Protein AF-A0A1Y1MD78-F1 (afdb_monomer_lite)

pLDDT: mean 70.2, std 18.74, range [36.12, 96.31]

Foldseek 3Di:
DDDDPRDDDDDDDDLVQWFWKFFDADPPDRSFWIWTDGPVDIDIDGDHPCRPVVLVVSVVVSCVVPVQWDADPGTIGDDPPPDDDDDDDDDDDDDDDDDDDDDDDDDDDDDDDDDDDDDDDDDDDDDDDDDDDDDDDDDDDDD

O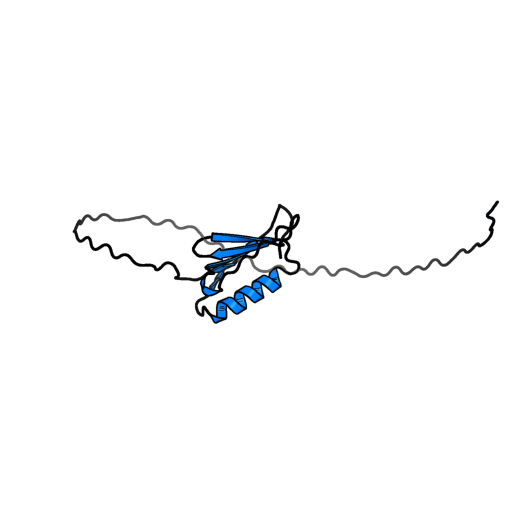rganism: Photinus pyralis (NCBI:txid7054)

Structure (mmCIF, N/CA/C/O backbone):
data_AF-A0A1Y1MD78-F1
#
_entry.id   AF-A0A1Y1MD78-F1
#
loop_
_atom_site.group_PDB
_atom_site.id
_atom_site.type_symbol
_atom_site.label_atom_id
_atom_site.label_alt_id
_atom_site.label_comp_id
_atom_site.label_asym_id
_atom_site.label_entity_id
_atom_site.label_seq_id
_atom_site.pdbx_PDB_ins_code
_atom_site.Cartn_x
_atom_site.Cartn_y
_atom_site.Cartn_z
_atom_site.occupancy
_atom_site.B_iso_or_equiv
_atom_site.auth_seq_id
_atom_site.auth_comp_id
_atom_site.auth_asym_id
_atom_site.auth_atom_id
_atom_site.pdbx_PDB_model_num
ATOM 1 N N . SER A 1 1 ? 0.289 -14.153 -4.522 1.00 54.72 1 SER A N 1
ATOM 2 C CA . SER A 1 1 ? 0.266 -15.377 -3.697 1.00 54.72 1 SER A CA 1
ATOM 3 C C . SER A 1 1 ? 1.693 -15.716 -3.314 1.00 54.72 1 SER A C 1
ATOM 5 O O . SER A 1 1 ? 2.551 -15.751 -4.187 1.00 54.72 1 SER A O 1
ATOM 7 N N . SER A 1 2 ? 1.968 -15.904 -2.023 1.00 57.19 2 SER A N 1
ATOM 8 C CA . SER A 1 2 ? 3.272 -16.405 -1.571 1.00 57.19 2 SER A CA 1
ATOM 9 C C . SER A 1 2 ? 3.219 -17.926 -1.597 1.00 57.19 2 SER A C 1
ATOM 11 O O . SER A 1 2 ? 2.372 -18.500 -0.921 1.00 57.19 2 SER A O 1
ATOM 13 N N . ASN A 1 3 ? 4.067 -18.564 -2.404 1.00 59.06 3 ASN A N 1
ATOM 14 C CA . ASN A 1 3 ? 4.190 -20.017 -2.479 1.00 59.06 3 ASN A CA 1
ATOM 15 C C . ASN A 1 3 ? 5.651 -20.382 -2.245 1.00 59.06 3 ASN A C 1
ATOM 17 O O . ASN A 1 3 ? 6.504 -20.121 -3.093 1.00 59.06 3 ASN A O 1
ATOM 21 N N . ILE A 1 4 ? 5.927 -20.976 -1.091 1.00 68.25 4 ILE A N 1
ATOM 22 C CA . ILE A 1 4 ? 7.208 -21.613 -0.826 1.00 68.25 4 ILE A CA 1
ATOM 23 C C . ILE A 1 4 ? 6.931 -23.074 -0.502 1.00 68.25 4 ILE A C 1
ATOM 25 O O . ILE A 1 4 ? 6.182 -23.385 0.419 1.00 68.25 4 ILE A O 1
ATOM 29 N N . LEU A 1 5 ? 7.488 -23.975 -1.312 1.00 73.88 5 LEU A N 1
ATOM 30 C CA . LEU A 1 5 ? 7.439 -25.422 -1.073 1.00 73.88 5 LEU A CA 1
ATOM 31 C C . LEU A 1 5 ? 6.008 -25.995 -0.915 1.00 73.88 5 LEU A C 1
ATOM 33 O O . LEU A 1 5 ? 5.813 -26.994 -0.228 1.00 73.88 5 LEU A O 1
ATOM 37 N N . GLY A 1 6 ? 5.003 -25.368 -1.542 1.00 72.00 6 GLY A N 1
ATOM 38 C CA . GLY A 1 6 ? 3.594 -25.784 -1.490 1.00 72.00 6 GLY A CA 1
ATOM 39 C C . GLY A 1 6 ? 2.758 -25.099 -0.404 1.00 72.00 6 GLY A C 1
ATOM 40 O O . GLY A 1 6 ? 1.553 -25.330 -0.323 1.00 72.00 6 GLY A O 1
ATOM 41 N N . TRP A 1 7 ? 3.362 -24.240 0.419 1.00 71.44 7 TRP A N 1
ATOM 42 C CA . TRP A 1 7 ? 2.680 -23.527 1.492 1.00 71.44 7 TRP A CA 1
ATOM 43 C C . TRP A 1 7 ? 2.181 -22.208 0.915 1.00 71.44 7 TRP A C 1
ATOM 45 O O . TRP A 1 7 ? 2.970 -21.312 0.609 1.00 71.44 7 TRP A O 1
ATOM 55 N N . THR A 1 8 ? 0.868 -22.123 0.705 1.00 78.44 8 THR A N 1
ATOM 56 C CA . THR A 1 8 ? 0.214 -20.896 0.247 1.00 78.44 8 THR A CA 1
ATOM 57 C C . THR A 1 8 ? -0.364 -20.165 1.443 1.00 78.44 8 THR A C 1
ATOM 59 O O . THR A 1 8 ? -1.255 -20.683 2.115 1.00 78.44 8 THR A O 1
ATOM 62 N N . THR A 1 9 ? 0.117 -18.949 1.681 1.00 84.75 9 THR A N 1
ATOM 63 C CA . THR A 1 9 ? -0.445 -18.066 2.707 1.00 84.75 9 THR A CA 1
ATOM 64 C C . THR A 1 9 ? -1.324 -17.012 2.050 1.00 84.75 9 THR A C 1
ATOM 66 O O . THR A 1 9 ? -0.885 -16.313 1.131 1.00 84.75 9 THR A O 1
ATOM 69 N N . THR A 1 10 ? -2.546 -16.873 2.557 1.00 87.94 10 THR A N 1
ATOM 70 C CA . THR A 1 10 ? -3.489 -15.819 2.173 1.00 87.94 10 THR A CA 1
ATOM 71 C C . THR A 1 10 ? -3.792 -14.969 3.398 1.00 87.94 10 THR A C 1
ATOM 73 O O . THR A 1 10 ? -4.187 -15.500 4.432 1.00 87.94 10 THR A O 1
ATOM 76 N N . LEU A 1 11 ? -3.612 -13.657 3.271 1.00 90.56 11 LEU A N 1
ATOM 77 C CA . LEU A 1 11 ? -4.036 -12.668 4.256 1.00 90.56 11 LEU A CA 1
ATOM 78 C C . LEU A 1 11 ? -5.202 -11.880 3.657 1.00 90.56 11 LEU A C 1
ATOM 80 O O . LEU A 1 11 ? -5.083 -11.366 2.546 1.00 90.56 11 LEU A O 1
ATOM 84 N N . VAL A 1 12 ? -6.316 -11.810 4.383 1.00 92.31 12 VAL A N 1
ATOM 85 C CA . VAL A 1 12 ? -7.489 -11.006 4.024 1.00 92.31 12 VAL A CA 1
ATOM 86 C C . VAL A 1 12 ? -7.648 -9.937 5.094 1.00 92.31 12 VAL A C 1
ATOM 88 O O . VAL A 1 12 ? -7.625 -10.260 6.277 1.00 92.31 12 VAL A O 1
ATOM 91 N N . MET A 1 13 ? -7.777 -8.685 4.668 1.00 91.12 13 MET A N 1
ATOM 92 C CA . MET A 1 13 ? -7.953 -7.525 5.540 1.00 91.12 13 MET A CA 1
ATOM 93 C C . MET A 1 13 ? -8.832 -6.488 4.838 1.00 91.12 13 MET A C 1
ATOM 95 O O . MET A 1 13 ? -8.752 -6.340 3.615 1.00 91.12 13 MET A O 1
ATOM 99 N N . SER A 1 14 ? -9.673 -5.799 5.603 1.00 92.31 14 SER A N 1
ATOM 100 C CA . SER A 1 14 ? -10.564 -4.749 5.099 1.00 92.31 14 SER A CA 1
ATOM 101 C C . SER A 1 14 ? -9.842 -3.401 5.061 1.00 92.31 14 SER A C 1
ATOM 103 O O . SER A 1 14 ? -8.958 -3.142 5.874 1.00 92.31 14 SER A O 1
ATOM 105 N N . PHE A 1 15 ? -10.234 -2.504 4.149 1.00 91.50 15 PHE A N 1
ATOM 106 C CA . PHE A 1 15 ? -9.654 -1.152 4.092 1.00 91.50 15 PHE A CA 1
ATOM 107 C C . PHE A 1 15 ? -9.945 -0.325 5.355 1.00 91.50 15 PHE A C 1
ATOM 109 O O . PHE A 1 15 ? -9.140 0.531 5.706 1.00 91.50 15 PHE A O 1
ATOM 116 N N . ASP A 1 16 ? -11.035 -0.626 6.064 1.00 90.62 16 ASP A N 1
ATOM 117 C CA . ASP A 1 16 ? -11.391 0.017 7.337 1.00 90.62 16 ASP A CA 1
ATOM 118 C C . ASP A 1 16 ? -10.462 -0.362 8.496 1.00 90.62 16 ASP A C 1
ATOM 120 O O . ASP A 1 16 ? -10.379 0.355 9.488 1.00 90.62 16 ASP A O 1
ATOM 124 N N . GLU A 1 17 ? -9.725 -1.469 8.374 1.00 92.06 17 GLU A N 1
ATOM 125 C CA . GLU A 1 17 ? -8.763 -1.908 9.391 1.00 92.06 17 GLU A CA 1
ATOM 126 C C . GLU A 1 17 ? -7.380 -1.275 9.198 1.00 92.06 17 GLU A C 1
ATOM 128 O O . GLU A 1 17 ? -6.518 -1.385 10.075 1.00 92.06 17 GLU A O 1
ATOM 133 N N . ILE A 1 18 ? -7.135 -0.653 8.042 1.00 93.62 18 ILE A N 1
ATOM 134 C CA . ILE A 1 18 ? -5.852 -0.035 7.718 1.00 93.62 18 ILE A CA 1
ATOM 135 C C . ILE A 1 18 ? -5.726 1.265 8.509 1.00 93.62 18 ILE A C 1
ATOM 137 O O . ILE A 1 18 ? -6.618 2.104 8.491 1.00 93.62 18 ILE A O 1
ATOM 141 N N . VAL A 1 19 ? -4.586 1.436 9.175 1.00 93.75 19 VAL A N 1
ATOM 142 C CA . VAL A 1 19 ? -4.223 2.647 9.927 1.00 93.75 19 VAL A CA 1
ATOM 143 C C . VAL A 1 19 ? -3.086 3.399 9.241 1.00 93.75 19 VAL A C 1
ATOM 145 O O . VAL A 1 19 ? -3.062 4.630 9.263 1.00 93.75 19 VAL A O 1
ATOM 148 N N . SER A 1 20 ? -2.152 2.678 8.608 1.00 93.88 20 SER A N 1
ATOM 149 C CA . SER A 1 20 ? -1.106 3.293 7.791 1.00 93.88 20 SER A CA 1
ATOM 150 C C . SER A 1 20 ? -0.657 2.426 6.621 1.00 93.88 20 SER A C 1
ATOM 152 O O . SER A 1 20 ? -0.674 1.193 6.686 1.00 93.88 20 SER A O 1
ATOM 154 N N . VAL A 1 21 ? -0.205 3.091 5.556 1.00 95.38 21 VAL A N 1
ATOM 155 C CA . VAL A 1 21 ? 0.475 2.461 4.418 1.00 95.38 21 VAL A CA 1
ATOM 156 C C . VAL A 1 21 ? 1.770 3.216 4.145 1.00 95.38 21 VAL A C 1
ATOM 158 O O . VAL A 1 21 ? 1.754 4.433 3.970 1.00 95.38 21 VAL A O 1
ATOM 161 N N . GLU A 1 22 ? 2.890 2.496 4.086 1.00 94.50 22 GLU A N 1
ATOM 162 C CA . GLU A 1 22 ? 4.231 3.063 3.921 1.00 94.50 22 GLU A CA 1
ATOM 163 C C . GLU A 1 22 ? 5.021 2.327 2.835 1.00 94.50 22 GLU A C 1
ATOM 165 O O . GLU A 1 22 ? 4.970 1.098 2.708 1.00 94.50 22 GLU A O 1
ATOM 170 N N . LYS A 1 23 ? 5.829 3.075 2.080 1.00 94.75 23 LYS A N 1
ATOM 171 C CA . LYS A 1 23 ? 6.782 2.501 1.124 1.00 94.75 23 LYS A CA 1
ATOM 172 C C . LYS A 1 23 ? 8.013 1.996 1.880 1.00 94.75 23 LYS A C 1
ATOM 174 O O . LYS A 1 23 ? 8.571 2.706 2.710 1.00 94.75 23 LYS A O 1
ATOM 179 N N . ARG A 1 24 ? 8.464 0.770 1.598 1.00 90.81 24 ARG A N 1
ATOM 180 C CA . ARG A 1 24 ? 9.614 0.145 2.274 1.00 90.81 24 ARG A CA 1
ATOM 181 C C . ARG A 1 24 ? 10.681 -0.336 1.291 1.00 90.81 24 ARG A C 1
ATOM 183 O O . ARG A 1 24 ? 10.395 -0.735 0.162 1.00 90.81 24 ARG A O 1
ATOM 190 N N . SER A 1 25 ? 11.927 -0.320 1.758 1.00 87.44 25 SER A N 1
ATOM 191 C CA . SER A 1 25 ? 13.034 -1.055 1.142 1.00 87.44 25 SER A CA 1
ATOM 192 C C . SER A 1 25 ? 13.188 -2.403 1.844 1.00 87.44 25 SER A C 1
ATOM 194 O O . SER A 1 25 ? 13.113 -2.466 3.070 1.00 87.44 25 SER A O 1
ATOM 196 N N . THR A 1 26 ? 13.382 -3.475 1.082 1.00 78.19 26 THR A N 1
ATOM 197 C CA . THR A 1 26 ? 13.647 -4.829 1.571 1.00 78.19 26 THR A CA 1
ATOM 198 C C . THR A 1 26 ? 15.098 -5.194 1.257 1.00 78.19 26 THR A C 1
ATOM 200 O O . THR A 1 26 ? 15.540 -5.123 0.113 1.00 78.19 26 THR A O 1
ATOM 203 N N . ALA A 1 27 ? 15.877 -5.503 2.299 1.00 68.44 27 ALA A N 1
ATOM 204 C CA . ALA A 1 27 ? 17.343 -5.561 2.249 1.00 68.44 27 ALA A CA 1
ATOM 205 C C . ALA A 1 27 ? 17.995 -4.258 1.717 1.00 68.44 27 ALA A C 1
ATOM 207 O O . ALA A 1 27 ? 17.320 -3.333 1.265 1.00 68.44 27 ALA A O 1
ATOM 208 N N . LEU A 1 28 ? 19.322 -4.153 1.819 1.00 65.62 28 LEU A N 1
ATOM 209 C CA . LEU A 1 28 ? 20.079 -2.914 1.568 1.00 65.62 28 LEU A CA 1
ATOM 210 C C . LEU A 1 28 ? 19.840 -2.261 0.187 1.00 65.62 28 LEU A C 1
ATOM 212 O O . LEU A 1 28 ? 20.213 -1.107 0.010 1.00 65.62 28 LEU A O 1
ATOM 216 N N . VAL A 1 29 ? 19.227 -2.959 -0.781 1.00 69.44 29 VAL A N 1
ATOM 217 C CA . VAL A 1 29 ? 19.166 -2.508 -2.183 1.00 69.44 29 VAL A CA 1
ATOM 218 C C . VAL A 1 29 ? 17.764 -2.567 -2.817 1.00 69.44 29 VAL A C 1
ATOM 220 O O . VAL A 1 29 ? 17.498 -1.803 -3.745 1.00 69.44 29 VAL A O 1
ATOM 223 N N . PHE A 1 30 ? 16.823 -3.401 -2.352 1.00 76.81 30 PHE A N 1
ATOM 224 C CA . PHE A 1 30 ? 15.562 -3.592 -3.086 1.00 76.81 30 PHE A CA 1
ATOM 225 C C . PHE A 1 30 ? 14.432 -2.704 -2.569 1.00 76.81 30 PHE A C 1
ATOM 227 O O . PHE A 1 30 ? 13.792 -2.979 -1.562 1.00 76.81 30 PHE A O 1
ATOM 234 N N . LYS A 1 31 ? 14.098 -1.655 -3.317 1.00 80.50 31 LYS A N 1
ATOM 235 C CA . LYS A 1 31 ? 12.996 -0.728 -3.002 1.00 80.50 31 LYS A CA 1
ATOM 236 C C . LYS A 1 31 ? 11.609 -1.269 -3.396 1.00 80.50 31 LYS A C 1
ATOM 238 O O . LYS A 1 31 ? 10.766 -0.525 -3.883 1.00 80.50 31 LYS A O 1
ATOM 243 N N . ASN A 1 32 ? 11.361 -2.558 -3.199 1.00 88.56 32 ASN A N 1
ATOM 244 C CA . ASN A 1 32 ? 10.185 -3.297 -3.678 1.00 88.56 32 ASN A CA 1
ATOM 245 C C . ASN A 1 32 ? 9.198 -3.678 -2.556 1.00 88.56 32 ASN A C 1
ATOM 247 O O . ASN A 1 32 ? 8.442 -4.636 -2.723 1.00 88.56 32 ASN A O 1
ATOM 251 N N . GLY A 1 33 ? 9.231 -2.993 -1.408 1.00 93.25 33 GLY A N 1
ATOM 252 C CA . GLY A 1 33 ? 8.400 -3.306 -0.246 1.00 93.25 33 GLY A CA 1
ATOM 253 C C . GLY A 1 33 ? 7.264 -2.314 -0.001 1.00 93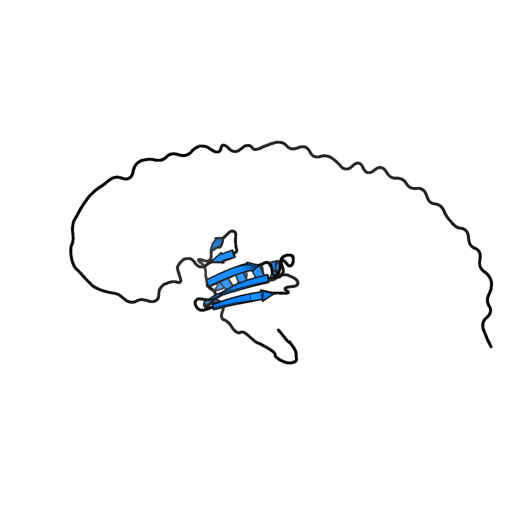.25 33 GLY A C 1
ATOM 254 O O . GLY A 1 33 ? 7.410 -1.117 -0.247 1.00 93.25 33 GLY A O 1
ATOM 255 N N . LEU A 1 34 ? 6.159 -2.803 0.555 1.00 94.81 34 LEU A N 1
ATOM 256 C CA . LEU A 1 34 ? 5.097 -2.007 1.171 1.00 94.81 34 LEU A CA 1
ATOM 257 C C . LEU A 1 34 ? 4.828 -2.536 2.577 1.00 94.81 34 LEU A C 1
ATOM 259 O O . LEU A 1 34 ? 4.757 -3.748 2.784 1.00 94.81 34 LEU A O 1
ATOM 263 N N . MET A 1 35 ? 4.668 -1.630 3.536 1.00 95.00 35 MET A N 1
ATOM 264 C CA . MET A 1 35 ? 4.183 -1.952 4.873 1.00 95.00 35 MET A CA 1
ATOM 265 C C . MET A 1 35 ? 2.755 -1.448 5.015 1.00 95.00 35 MET A C 1
ATOM 267 O O . MET A 1 35 ? 2.489 -0.276 4.765 1.00 95.00 35 MET A O 1
ATOM 271 N N . ILE A 1 36 ? 1.861 -2.336 5.434 1.00 95.50 36 ILE A N 1
ATOM 272 C CA . ILE A 1 36 ? 0.486 -2.001 5.792 1.00 95.50 36 ILE A CA 1
ATOM 273 C C . ILE A 1 36 ? 0.329 -2.292 7.281 1.00 95.50 36 ILE A C 1
ATOM 275 O O . ILE A 1 36 ? 0.580 -3.416 7.727 1.00 95.50 36 ILE A O 1
ATOM 279 N N . SER A 1 37 ? -0.054 -1.274 8.044 1.00 95.69 37 SER A N 1
ATOM 280 C CA . SER A 1 37 ? -0.319 -1.393 9.476 1.00 95.69 37 SER A CA 1
ATOM 281 C C . SER A 1 37 ? -1.818 -1.364 9.722 1.00 95.69 37 SER A C 1
ATOM 283 O O . SER A 1 37 ? -2.519 -0.492 9.210 1.00 95.69 37 SER A O 1
ATOM 285 N N . THR A 1 38 ? -2.289 -2.298 10.535 1.00 94.44 38 THR A N 1
ATOM 286 C CA . THR A 1 38 ? -3.615 -2.261 11.154 1.00 94.44 38 THR A CA 1
ATOM 287 C C . THR A 1 38 ? -3.485 -1.844 12.615 1.00 94.44 38 THR A C 1
ATOM 289 O O . THR A 1 38 ? -2.375 -1.652 13.118 1.00 94.44 38 THR A O 1
ATOM 292 N N . LEU A 1 39 ? -4.610 -1.764 13.327 1.00 92.56 39 LEU A N 1
ATOM 293 C CA . LEU A 1 39 ? -4.611 -1.553 14.777 1.00 92.56 39 LEU A CA 1
ATOM 294 C C . LEU A 1 39 ? -3.845 -2.652 15.543 1.00 92.56 39 LEU A C 1
ATOM 296 O O . LEU A 1 39 ? -3.318 -2.398 16.624 1.00 92.56 39 LEU A O 1
ATOM 300 N N . HIS A 1 40 ? -3.769 -3.870 14.997 1.00 92.56 40 HIS A N 1
ATOM 301 C CA . HIS A 1 40 ? -3.279 -5.045 15.726 1.00 92.56 40 HIS A CA 1
ATOM 302 C C . HIS A 1 40 ? -1.968 -5.625 15.187 1.00 92.56 40 HIS A C 1
ATOM 304 O O . HIS A 1 40 ? -1.302 -6.379 15.896 1.00 92.56 40 HIS A O 1
ATOM 310 N N . ALA A 1 41 ? -1.586 -5.313 13.946 1.00 94.44 41 ALA A N 1
ATOM 311 C CA . ALA A 1 41 ? -0.429 -5.929 13.306 1.00 94.44 41 ALA A CA 1
ATOM 312 C C . ALA A 1 41 ? 0.204 -5.050 12.221 1.00 94.44 41 ALA A C 1
ATOM 314 O O . ALA A 1 41 ? -0.433 -4.177 11.633 1.00 94.44 41 ALA A O 1
ATOM 315 N N . LYS A 1 42 ? 1.475 -5.336 11.919 1.00 95.25 42 LYS A N 1
ATOM 316 C CA . LYS A 1 42 ? 2.205 -4.765 10.782 1.00 95.25 42 LYS A CA 1
ATOM 317 C C . LYS A 1 42 ? 2.550 -5.867 9.793 1.00 95.25 42 LYS A C 1
ATOM 319 O O . LYS A 1 42 ? 3.170 -6.863 10.164 1.00 95.25 42 LYS A O 1
ATOM 324 N N . HIS A 1 43 ? 2.193 -5.664 8.532 1.00 94.56 43 HIS A N 1
ATOM 325 C CA . HIS A 1 43 ? 2.447 -6.610 7.453 1.00 94.56 43 HIS A CA 1
ATOM 326 C C . HIS A 1 43 ? 3.390 -5.984 6.434 1.00 94.56 43 HIS A C 1
ATOM 328 O O . HIS A 1 43 ? 3.115 -4.907 5.912 1.00 94.56 43 HIS A O 1
ATOM 334 N N . ILE A 1 44 ? 4.505 -6.659 6.151 1.00 93.06 44 ILE A N 1
ATOM 335 C CA . ILE A 1 44 ? 5.444 -6.252 5.105 1.00 93.06 44 ILE A CA 1
ATOM 336 C C . ILE A 1 44 ? 5.255 -7.182 3.915 1.00 93.06 44 ILE A C 1
ATOM 338 O O . ILE A 1 44 ? 5.470 -8.389 4.010 1.00 93.06 44 ILE A O 1
ATOM 342 N N . PHE A 1 45 ? 4.889 -6.592 2.788 1.00 92.50 45 PHE A N 1
ATOM 343 C CA . PHE A 1 45 ? 4.844 -7.248 1.495 1.00 92.50 45 PHE A CA 1
ATOM 344 C C . PHE A 1 45 ? 6.068 -6.803 0.698 1.00 92.50 45 PHE A C 1
ATOM 346 O O . PHE 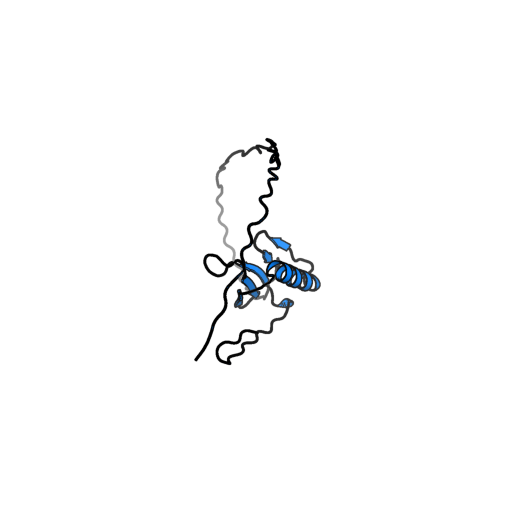A 1 45 ? 6.378 -5.616 0.651 1.00 92.50 45 PHE A O 1
ATOM 353 N N . ALA A 1 46 ? 6.782 -7.746 0.097 1.00 90.19 46 ALA A N 1
ATOM 354 C CA . ALA A 1 46 ? 7.971 -7.496 -0.714 1.00 90.19 46 ALA A CA 1
ATOM 355 C C . ALA A 1 46 ? 7.717 -7.899 -2.174 1.00 90.19 46 ALA A C 1
ATOM 357 O O . ALA A 1 46 ? 6.677 -8.473 -2.495 1.00 90.19 46 ALA A O 1
ATOM 358 N N . SER A 1 47 ? 8.695 -7.662 -3.048 1.00 89.94 47 SER A N 1
ATOM 359 C CA . SER A 1 47 ? 8.684 -8.149 -4.437 1.00 89.94 47 SER A CA 1
ATOM 360 C C . SER A 1 47 ? 7.582 -7.579 -5.322 1.00 89.94 47 SER A C 1
ATOM 362 O O . SER A 1 47 ? 7.208 -8.201 -6.314 1.00 89.94 47 SER A O 1
ATOM 364 N N . PHE A 1 48 ? 7.110 -6.365 -5.034 1.00 91.50 48 PHE A N 1
ATOM 365 C CA . PHE A 1 48 ? 6.262 -5.649 -5.983 1.00 91.50 48 PHE A CA 1
ATOM 366 C C . PHE A 1 48 ? 7.056 -5.286 -7.241 1.00 91.50 48 PHE A C 1
ATOM 368 O O . PHE A 1 48 ? 8.080 -4.609 -7.156 1.00 91.50 48 PHE A O 1
ATOM 375 N N . THR A 1 49 ? 6.546 -5.678 -8.410 1.00 91.56 49 THR A N 1
ATOM 376 C CA . THR A 1 49 ? 7.042 -5.209 -9.716 1.00 91.56 49 THR A CA 1
ATOM 377 C C . THR A 1 49 ? 6.768 -3.718 -9.913 1.00 91.56 49 THR A C 1
ATOM 379 O O . THR A 1 49 ? 7.565 -3.012 -10.520 1.00 91.56 49 THR A O 1
ATOM 382 N N . SER A 1 50 ? 5.655 -3.226 -9.362 1.00 93.25 50 SER A N 1
ATOM 383 C CA . SER A 1 50 ? 5.211 -1.834 -9.471 1.00 93.25 50 SER A CA 1
ATOM 384 C C . SER A 1 50 ? 4.739 -1.323 -8.110 1.00 93.25 50 SER A C 1
ATOM 386 O O . SER A 1 50 ? 3.544 -1.130 -7.876 1.00 93.25 50 SER A O 1
ATOM 388 N N . ARG A 1 51 ? 5.691 -1.137 -7.182 1.00 94.38 51 ARG A N 1
ATOM 389 C CA . ARG A 1 51 ? 5.420 -0.705 -5.798 1.00 94.38 51 ARG A CA 1
ATOM 390 C C . ARG A 1 51 ? 4.599 0.583 -5.751 1.00 94.38 51 ARG A C 1
ATOM 392 O O . ARG A 1 51 ? 3.610 0.639 -5.031 1.00 94.38 51 ARG A O 1
ATOM 399 N N . ASP A 1 52 ? 5.016 1.602 -6.498 1.00 94.00 52 ASP A N 1
ATOM 400 C CA . ASP A 1 52 ? 4.419 2.937 -6.404 1.00 94.00 52 ASP A CA 1
ATOM 401 C C . ASP A 1 52 ? 2.996 2.972 -6.958 1.00 94.00 52 ASP A C 1
ATOM 403 O O . ASP A 1 52 ? 2.090 3.381 -6.244 1.00 94.00 52 ASP A O 1
ATOM 407 N N . ALA A 1 53 ? 2.766 2.397 -8.140 1.00 95.88 53 ALA A N 1
ATOM 408 C CA . ALA A 1 53 ? 1.414 2.259 -8.683 1.00 95.88 53 ALA A CA 1
ATOM 409 C C . ALA A 1 53 ? 0.483 1.458 -7.749 1.00 95.88 53 ALA A C 1
ATOM 411 O O . ALA A 1 53 ? -0.692 1.789 -7.595 1.00 95.88 53 ALA A O 1
ATOM 412 N N . THR A 1 54 ? 1.007 0.418 -7.089 1.00 96.31 54 THR A N 1
ATOM 413 C CA . THR A 1 54 ? 0.238 -0.367 -6.108 1.00 96.31 54 THR A CA 1
ATOM 414 C C . THR A 1 54 ? -0.086 0.457 -4.862 1.00 96.31 54 THR A C 1
ATOM 416 O O . THR A 1 54 ? -1.214 0.414 -4.377 1.00 96.31 54 THR A O 1
ATOM 419 N N . TYR A 1 55 ? 0.883 1.221 -4.353 1.00 96.19 55 TYR A N 1
ATOM 420 C CA . TYR A 1 55 ? 0.680 2.142 -3.237 1.00 96.19 55 TYR A CA 1
ATOM 421 C C . TYR A 1 55 ? -0.422 3.156 -3.553 1.00 96.19 55 TYR A C 1
ATOM 423 O O . TYR A 1 55 ? -1.356 3.300 -2.766 1.00 96.19 55 TYR A O 1
ATOM 431 N N . ASP A 1 56 ? -0.357 3.795 -4.723 1.00 95.62 56 ASP A N 1
ATOM 432 C CA . ASP A 1 56 ? -1.340 4.793 -5.143 1.00 95.62 56 ASP A CA 1
ATOM 433 C C . ASP A 1 56 ? -2.739 4.179 -5.239 1.00 95.62 56 ASP A C 1
ATOM 435 O O . ASP A 1 56 ? -3.702 4.755 -4.737 1.00 95.62 56 ASP A O 1
ATOM 439 N N . LEU A 1 57 ? -2.859 2.975 -5.810 1.00 96.12 57 LEU A N 1
ATOM 440 C CA . LEU A 1 57 ? -4.128 2.253 -5.886 1.00 96.12 57 LEU A CA 1
ATOM 441 C C . LEU A 1 57 ? -4.714 1.964 -4.496 1.00 96.12 57 LEU A C 1
ATOM 443 O O . LEU A 1 57 ? -5.891 2.241 -4.262 1.00 96.12 57 LEU A O 1
ATOM 447 N N . ILE A 1 58 ? -3.904 1.436 -3.574 1.00 95.44 58 ILE A N 1
ATOM 448 C CA . ILE A 1 58 ? -4.333 1.136 -2.199 1.00 95.44 58 ILE A CA 1
ATOM 449 C C . ILE A 1 58 ? -4.820 2.413 -1.512 1.00 95.44 58 ILE A C 1
ATOM 451 O O . ILE A 1 58 ? -5.912 2.428 -0.946 1.00 95.44 58 ILE A O 1
ATOM 455 N N . VAL A 1 59 ? -4.043 3.495 -1.594 1.00 94.00 59 VAL A N 1
ATOM 456 C CA . VAL A 1 59 ? -4.382 4.781 -0.975 1.00 94.00 59 VAL A CA 1
ATOM 457 C C . VAL A 1 59 ? -5.649 5.374 -1.591 1.00 94.00 59 VAL A C 1
ATOM 459 O O . VAL A 1 59 ? -6.504 5.872 -0.864 1.00 94.00 59 VAL A O 1
ATOM 462 N N . ASN A 1 60 ? -5.805 5.305 -2.913 1.00 92.75 60 ASN A N 1
ATOM 463 C CA . ASN A 1 60 ? -6.980 5.831 -3.603 1.00 92.75 60 ASN A CA 1
ATOM 464 C C . ASN A 1 60 ? -8.262 5.096 -3.206 1.00 92.75 60 ASN A C 1
ATOM 466 O O . ASN A 1 60 ? -9.280 5.748 -2.999 1.00 92.75 60 ASN A O 1
ATOM 470 N N . ILE A 1 61 ? -8.214 3.770 -3.048 1.00 93.38 61 ILE A N 1
ATOM 471 C CA . ILE A 1 61 ? -9.363 2.994 -2.565 1.00 93.38 61 ILE A CA 1
ATOM 472 C C . ILE A 1 61 ? -9.632 3.303 -1.089 1.00 93.38 61 ILE A C 1
ATOM 474 O O . ILE A 1 61 ? -10.777 3.539 -0.711 1.00 93.38 61 ILE A O 1
ATOM 478 N N . TRP A 1 62 ? -8.590 3.365 -0.260 1.00 92.25 62 TRP A N 1
ATOM 479 C CA . TRP A 1 62 ? -8.728 3.634 1.172 1.00 92.25 62 TRP A CA 1
ATOM 480 C C . TRP A 1 62 ? -9.386 4.996 1.457 1.00 92.25 62 TRP A C 1
ATOM 482 O O . TRP A 1 62 ? -10.266 5.093 2.316 1.00 92.25 62 TRP A O 1
ATOM 492 N N . LYS A 1 63 ? -9.055 6.022 0.659 1.00 88.50 63 LYS A N 1
ATOM 493 C CA . LYS A 1 63 ? -9.689 7.354 0.696 1.00 88.50 63 LYS A CA 1
ATOM 494 C C . LYS A 1 63 ? -11.201 7.330 0.451 1.00 88.50 63 LYS A C 1
ATOM 496 O O . LYS A 1 63 ? -11.888 8.215 0.950 1.00 88.50 63 LYS A O 1
ATOM 501 N N . LEU A 1 64 ? -11.733 6.350 -0.285 1.00 88.56 64 LEU A N 1
ATOM 502 C CA . LEU A 1 64 ? -13.178 6.258 -0.540 1.00 88.56 64 LEU A CA 1
ATOM 503 C C . LEU A 1 64 ? -13.973 5.989 0.745 1.00 88.56 64 LEU A C 1
ATOM 505 O O . LEU A 1 64 ? -15.095 6.471 0.872 1.00 88.56 64 LEU A O 1
ATOM 509 N N . GLY A 1 65 ? -13.393 5.240 1.689 1.00 83.88 65 GLY A N 1
ATOM 510 C CA . GLY A 1 65 ? -13.996 4.966 2.999 1.00 83.88 65 GLY A CA 1
ATOM 511 C C . GLY A 1 65 ? -13.619 5.981 4.083 1.00 83.88 65 GLY A C 1
ATOM 512 O O . GLY A 1 65 ? -14.311 6.082 5.090 1.00 83.88 65 GLY A O 1
ATOM 513 N N . HIS A 1 66 ? -12.545 6.754 3.877 1.00 81.75 66 HIS A N 1
ATOM 514 C CA . HIS A 1 66 ? -11.953 7.628 4.894 1.00 81.75 66 HIS A CA 1
ATOM 515 C C . HIS A 1 66 ? -11.701 9.044 4.351 1.00 81.75 66 HIS A C 1
ATOM 517 O O . HIS A 1 66 ? -10.597 9.348 3.892 1.00 81.75 66 HIS A O 1
ATOM 523 N N . PRO A 1 67 ? -12.687 9.955 4.427 1.00 75.56 67 PRO A N 1
ATOM 524 C CA . PRO A 1 67 ? -12.564 11.303 3.866 1.00 75.56 67 PRO A CA 1
ATOM 525 C C . PRO A 1 67 ? -11.537 12.202 4.581 1.00 75.56 67 PRO A C 1
ATOM 527 O O . PRO A 1 67 ? -11.169 13.243 4.044 1.00 75.56 67 PRO A O 1
ATOM 530 N N . THR A 1 68 ? -11.052 11.824 5.771 1.00 74.12 68 THR A N 1
ATOM 531 C CA . THR A 1 68 ? -10.080 12.597 6.572 1.00 74.12 68 THR A CA 1
ATOM 532 C C . THR A 1 68 ? -8.624 12.149 6.392 1.00 74.12 68 THR A C 1
ATOM 534 O O . THR A 1 68 ? -7.743 12.596 7.125 1.00 74.12 68 THR A O 1
ATOM 537 N N . LEU A 1 69 ? -8.347 11.274 5.422 1.00 73.25 69 LEU A N 1
ATOM 538 C CA . LEU A 1 69 ? -7.014 10.725 5.177 1.00 73.25 69 LEU A CA 1
ATOM 539 C C . LEU A 1 69 ? -6.007 11.823 4.778 1.00 73.25 69 LEU A C 1
ATOM 541 O O . LEU A 1 69 ? -6.185 12.486 3.752 1.00 73.25 69 LEU A O 1
ATOM 545 N N . ARG A 1 70 ? -4.912 11.985 5.536 1.00 67.19 70 ARG A N 1
ATOM 546 C CA . ARG A 1 70 ? -3.828 12.926 5.202 1.00 67.19 70 ARG A CA 1
ATOM 547 C C . ARG A 1 70 ? -2.576 12.192 4.732 1.00 67.19 70 ARG A C 1
ATOM 549 O O . ARG A 1 70 ? -2.138 11.208 5.326 1.00 67.19 70 ARG A O 1
ATOM 556 N N . SER A 1 71 ? -1.997 12.681 3.636 1.00 69.19 71 SER A N 1
ATOM 557 C CA . SER A 1 71 ? -0.716 12.186 3.130 1.00 69.19 71 SER A CA 1
ATOM 558 C C . SER A 1 71 ? 0.421 12.808 3.937 1.00 69.19 71 SER A C 1
ATOM 560 O O . SER A 1 71 ? 0.458 14.022 4.108 1.00 69.19 71 SER A O 1
ATOM 562 N N . THR A 1 72 ? 1.356 11.988 4.405 1.00 66.94 72 THR A N 1
ATOM 563 C CA . THR A 1 72 ? 2.591 12.410 5.081 1.00 66.94 72 THR A CA 1
ATOM 564 C C . THR A 1 72 ? 3.804 12.006 4.239 1.00 66.94 72 THR A C 1
ATOM 566 O O . THR A 1 72 ? 3.690 11.170 3.341 1.00 66.94 72 THR A O 1
ATOM 569 N N . LEU A 1 73 ? 4.977 12.580 4.521 1.00 54.12 73 LEU A N 1
ATOM 570 C CA . LEU A 1 73 ? 6.207 12.368 3.739 1.00 54.12 73 LEU A CA 1
ATOM 571 C C . LEU A 1 73 ? 6.623 10.884 3.626 1.00 54.12 73 LEU A C 1
ATOM 573 O O . LEU A 1 73 ? 7.204 10.481 2.624 1.00 54.12 73 LEU A O 1
ATOM 577 N N . ASN A 1 74 ? 6.278 10.060 4.623 1.00 60.16 74 ASN A N 1
ATOM 578 C CA . ASN A 1 74 ? 6.653 8.640 4.687 1.00 60.16 74 ASN A CA 1
ATOM 579 C C . ASN A 1 74 ? 5.499 7.661 4.404 1.00 60.16 74 ASN A C 1
ATOM 581 O O . ASN A 1 74 ? 5.708 6.447 4.418 1.00 60.16 74 ASN A O 1
ATOM 585 N N . GLY A 1 75 ? 4.287 8.153 4.141 1.00 75.56 75 GLY A N 1
ATOM 586 C CA . GLY A 1 75 ? 3.111 7.301 3.984 1.00 75.56 75 GLY A CA 1
ATOM 587 C C . GLY A 1 75 ? 1.800 8.029 4.248 1.00 75.56 75 GLY A C 1
ATOM 588 O O . GLY A 1 75 ? 1.771 9.234 4.484 1.00 75.56 75 GLY A O 1
ATOM 589 N N . VAL A 1 76 ? 0.692 7.300 4.245 1.00 76.69 76 VAL A N 1
ATOM 590 C CA . VAL A 1 76 ? -0.631 7.854 4.560 1.00 76.69 76 VAL A CA 1
ATOM 591 C C . VAL A 1 76 ? -1.095 7.330 5.917 1.00 76.69 76 VAL A C 1
ATOM 593 O O . VAL A 1 76 ? -0.963 6.134 6.173 1.00 76.69 76 VAL A O 1
ATOM 596 N N . GLN A 1 77 ? -1.607 8.216 6.780 1.00 73.50 77 GLN A N 1
ATOM 597 C CA . GLN A 1 77 ? -2.109 7.883 8.120 1.00 73.50 77 GLN A CA 1
ATOM 598 C C . GLN A 1 77 ? -3.495 8.496 8.372 1.00 73.50 77 GLN A C 1
ATOM 600 O O . GLN A 1 77 ? -3.822 9.564 7.846 1.00 73.50 77 GLN A O 1
ATOM 605 N N . LEU A 1 78 ? -4.299 7.816 9.191 1.00 70.94 78 LEU A N 1
ATOM 606 C CA . LEU A 1 78 ? -5.570 8.326 9.706 1.00 70.94 78 LEU A CA 1
ATOM 607 C C . LEU A 1 78 ? -5.344 9.203 10.942 1.00 70.94 78 LEU A C 1
ATOM 609 O O . LEU A 1 78 ? -4.750 8.763 11.924 1.00 70.94 78 LEU A O 1
ATOM 613 N N . GLU A 1 79 ? -5.873 10.425 10.930 1.00 63.50 79 GLU A N 1
ATOM 614 C CA . GLU A 1 79 ? -5.927 11.279 12.118 1.00 63.50 79 GLU A CA 1
ATOM 615 C C . GLU A 1 79 ? -7.214 10.950 12.898 1.00 63.50 79 GLU A C 1
ATOM 617 O O . GLU A 1 79 ? -8.316 11.261 12.446 1.00 63.50 79 GLU A O 1
ATOM 622 N N . GLY A 1 80 ? -7.087 10.263 14.044 1.00 59.94 80 GLY A N 1
ATOM 623 C CA . GLY A 1 80 ? -8.182 10.101 15.018 1.00 59.94 80 GLY A CA 1
ATOM 624 C C . GLY A 1 80 ? -8.717 8.687 15.298 1.00 59.94 80 GLY A C 1
ATOM 625 O O . GLY A 1 80 ? -9.634 8.554 16.106 1.00 59.94 80 GLY A O 1
ATOM 626 N N . THR A 1 81 ? -8.172 7.610 14.727 1.00 59.22 81 THR A N 1
ATOM 627 C CA . THR A 1 81 ? -8.646 6.235 15.011 1.00 59.22 81 THR A CA 1
ATOM 628 C C . THR A 1 81 ? -7.909 5.587 16.185 1.00 59.22 81 THR A C 1
ATOM 630 O O . THR A 1 81 ? -7.220 4.581 16.041 1.00 59.22 81 THR A O 1
ATOM 633 N N . GLY A 1 82 ? -8.061 6.190 17.364 1.00 55.19 82 GLY A N 1
ATOM 634 C CA . GLY A 1 82 ? -7.578 5.677 18.651 1.00 55.19 82 GLY A CA 1
ATOM 635 C C . GLY A 1 82 ? -8.629 5.845 19.747 1.00 55.19 82 GLY A C 1
ATOM 636 O O . GLY A 1 82 ? -8.322 6.344 20.823 1.00 55.19 82 GLY A O 1
ATOM 637 N N . GLY A 1 83 ? -9.888 5.523 19.441 1.00 58.53 83 GLY A N 1
ATOM 638 C CA . GLY A 1 83 ? -11.026 5.793 20.316 1.00 58.53 83 GLY A CA 1
ATOM 639 C C . GLY A 1 83 ? -11.875 4.561 20.588 1.00 58.53 83 GLY A C 1
ATOM 640 O O . GLY A 1 83 ? -12.987 4.480 20.074 1.00 58.53 83 GLY A O 1
ATOM 641 N N . ASP A 1 84 ? -11.386 3.660 21.441 1.00 60.16 84 ASP A N 1
ATOM 642 C CA . ASP A 1 84 ? -12.262 2.774 22.212 1.00 60.16 84 ASP A CA 1
ATOM 643 C C . ASP A 1 84 ? -12.209 3.189 23.694 1.00 60.16 84 ASP A C 1
ATOM 645 O O . ASP A 1 84 ? -11.143 3.482 24.239 1.00 60.16 84 ASP A O 1
ATOM 649 N N . LYS A 1 85 ? -13.385 3.364 24.304 1.00 63.12 85 LYS A N 1
ATOM 650 C CA . LYS A 1 85 ? -13.606 4.150 25.533 1.00 63.12 85 LYS A CA 1
ATOM 651 C C . LYS A 1 85 ? -13.418 3.307 26.800 1.00 63.12 85 LYS A C 1
ATOM 653 O O . LYS A 1 85 ? -13.991 2.228 26.910 1.00 63.12 85 LYS A O 1
ATOM 658 N N . THR A 1 86 ? -12.809 3.864 27.848 1.00 56.00 86 THR A N 1
ATOM 659 C CA . THR A 1 86 ? -13.278 3.607 29.224 1.00 56.00 86 THR A CA 1
ATOM 660 C C . THR A 1 86 ? -13.092 4.867 30.064 1.00 56.00 86 THR A C 1
ATOM 662 O O . THR A 1 86 ? -11.977 5.299 30.337 1.00 56.00 86 THR A O 1
ATOM 665 N N . GLU A 1 87 ? -14.214 5.483 30.424 1.00 52.72 87 GLU A N 1
ATOM 666 C CA . GLU A 1 87 ? -14.317 6.580 31.382 1.00 52.72 87 GLU A CA 1
ATOM 667 C C . GLU A 1 87 ? -13.840 6.092 32.758 1.00 52.72 87 GLU A C 1
ATOM 669 O O . GLU A 1 87 ? -14.436 5.184 33.337 1.00 52.72 87 GLU A O 1
ATOM 674 N N . LYS A 1 88 ? -12.763 6.680 33.289 1.00 52.94 88 LYS A N 1
ATOM 675 C CA . LYS A 1 88 ? -12.444 6.593 34.717 1.00 52.94 88 LYS A CA 1
ATOM 676 C C . LYS A 1 88 ? -12.822 7.925 35.355 1.00 52.94 88 LYS A C 1
ATOM 678 O O . LYS A 1 88 ? -12.064 8.887 35.285 1.00 52.94 88 LYS A O 1
ATOM 683 N N . VAL A 1 89 ? -14.008 7.977 35.953 1.00 50.47 89 VAL A N 1
ATOM 684 C CA . VAL A 1 89 ? -14.366 9.015 36.925 1.00 50.47 89 VAL A CA 1
ATOM 685 C C . VAL A 1 89 ? -13.569 8.756 38.200 1.00 50.47 89 VAL A C 1
ATOM 687 O O . VAL A 1 89 ? -13.843 7.800 38.918 1.00 50.47 89 VAL A O 1
ATOM 690 N N . GLU A 1 90 ? -12.589 9.608 38.479 1.00 41.66 90 GLU A N 1
ATOM 691 C CA . GLU A 1 90 ? -12.067 9.839 39.826 1.00 41.66 90 GLU A CA 1
ATOM 692 C C . GLU A 1 90 ? -11.906 11.352 39.999 1.00 41.66 90 GLU A C 1
ATOM 694 O O . GLU A 1 90 ? -10.973 11.970 39.491 1.00 41.66 90 GLU A O 1
ATOM 699 N N . GLU A 1 91 ? -12.863 11.960 40.698 1.00 45.72 91 GLU A N 1
ATOM 700 C CA . GLU A 1 91 ? -12.678 13.270 41.310 1.00 45.72 91 GLU A CA 1
ATOM 701 C C . GLU A 1 91 ? -11.674 13.137 42.463 1.00 45.72 91 GLU A C 1
ATOM 703 O O . GLU A 1 91 ? -11.843 12.263 43.316 1.00 45.72 91 GLU A O 1
ATOM 708 N N . GLN A 1 92 ? -10.677 14.026 42.527 1.00 41.12 92 GLN A N 1
ATOM 709 C CA . GLN A 1 92 ? -10.341 14.792 43.737 1.00 41.12 92 GLN A CA 1
ATOM 710 C C . GLN A 1 92 ? -9.242 15.835 43.481 1.00 41.12 92 GLN A C 1
ATOM 712 O O . GLN A 1 92 ? -8.268 15.611 42.770 1.00 41.12 92 GLN A O 1
ATOM 717 N N . GLN A 1 93 ? -9.470 16.995 44.097 1.00 46.84 93 GLN A N 1
ATOM 718 C CA . GLN A 1 93 ? -8.693 18.232 44.090 1.00 46.84 93 GLN A CA 1
ATOM 719 C C . GLN A 1 93 ? -7.250 18.083 44.590 1.00 46.84 93 GLN A C 1
ATOM 721 O O . GLN A 1 93 ? -6.983 17.367 45.551 1.00 46.84 93 GLN A O 1
ATOM 726 N N . GLY A 1 94 ? -6.360 18.906 44.030 1.00 36.12 94 GLY A N 1
ATOM 727 C CA . GLY A 1 94 ? -5.049 19.214 44.596 1.00 36.12 94 GLY A CA 1
ATOM 728 C C . GLY A 1 94 ? -4.408 20.398 43.876 1.00 36.12 94 GLY A C 1
ATOM 729 O O . GLY A 1 94 ? -3.797 20.228 42.830 1.00 36.12 94 GLY A O 1
ATOM 730 N N . VAL A 1 95 ? -4.592 21.599 44.427 1.00 44.06 95 VAL A N 1
ATOM 731 C CA . VAL A 1 95 ? -3.899 22.838 44.037 1.00 44.06 95 VAL A CA 1
ATOM 732 C C . VAL A 1 95 ? -2.423 22.738 44.428 1.00 44.06 95 VAL A C 1
ATOM 734 O O . VAL A 1 95 ? -2.143 22.376 45.568 1.00 44.06 95 VAL A O 1
ATOM 737 N N . MET A 1 96 ? -1.508 23.117 43.532 1.00 41.69 96 MET A N 1
ATOM 738 C CA . MET A 1 96 ? -0.304 23.899 43.855 1.00 41.69 96 MET A CA 1
ATOM 739 C C . MET A 1 96 ? 0.341 24.426 42.565 1.00 41.69 96 MET A C 1
ATOM 741 O O . MET A 1 96 ? 0.571 23.680 41.617 1.00 41.69 96 MET A O 1
ATOM 745 N N . GLU A 1 97 ? 0.545 25.738 42.561 1.00 45.97 97 GLU A N 1
ATOM 746 C CA . GLU A 1 97 ? 1.222 26.567 41.561 1.00 45.97 97 GLU A CA 1
ATOM 747 C C . GLU A 1 97 ? 2.736 26.276 41.549 1.00 45.97 97 GLU A C 1
ATOM 749 O O . GLU A 1 97 ? 3.243 25.793 42.556 1.00 45.97 97 GLU A O 1
ATOM 754 N N . GLU A 1 98 ? 3.435 26.538 40.433 1.00 40.59 98 GLU A N 1
ATOM 755 C CA . GLU A 1 98 ? 4.580 27.476 40.301 1.00 40.59 98 GLU A CA 1
ATOM 756 C C . GLU A 1 98 ? 5.060 27.521 38.820 1.00 40.59 98 GLU A C 1
ATOM 758 O O . GLU A 1 98 ? 5.304 26.494 38.187 1.00 40.59 98 GLU A O 1
ATOM 763 N N . GLU A 1 99 ? 5.142 28.739 38.270 1.00 46.62 99 GLU A N 1
ATOM 764 C CA . GLU A 1 99 ? 5.731 29.163 36.975 1.00 46.62 99 GLU A CA 1
ATOM 765 C C . GLU A 1 99 ? 7.286 29.206 37.054 1.00 46.62 99 GLU A C 1
ATOM 767 O O . GLU A 1 99 ? 7.822 28.937 38.129 1.00 46.62 99 GLU A O 1
ATOM 772 N N . PRO A 1 100 ? 8.068 29.697 36.060 1.00 47.00 100 PRO A N 1
ATOM 773 C CA . PRO A 1 100 ? 7.917 29.791 34.598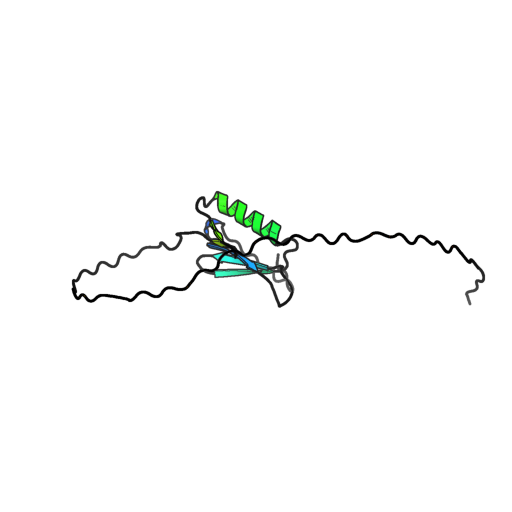 1.00 47.00 100 PRO A CA 1
ATOM 774 C C . PRO A 1 100 ? 9.091 29.089 33.864 1.00 47.00 100 PRO A C 1
ATOM 776 O O . PRO A 1 100 ? 10.172 28.900 34.420 1.00 47.00 100 PRO A O 1
ATOM 779 N N . GLN A 1 101 ? 8.929 28.732 32.585 1.00 44.09 101 GLN A N 1
ATOM 780 C CA . GLN A 1 101 ? 10.037 28.201 31.773 1.00 44.09 101 GLN A CA 1
ATOM 781 C C . GLN A 1 101 ? 10.499 29.230 30.741 1.00 44.09 101 GLN A C 1
ATOM 783 O O . GLN A 1 101 ? 9.749 29.650 29.864 1.00 44.09 101 GLN A O 1
ATOM 788 N N . GLU A 1 102 ? 11.749 29.630 30.942 1.00 45.66 102 GLU A N 1
ATOM 789 C CA . GLU A 1 102 ? 12.557 30.611 30.230 1.00 45.66 102 GLU A CA 1
ATOM 790 C C . GLU A 1 102 ? 12.576 30.457 28.704 1.00 45.66 102 GLU A C 1
ATOM 792 O O . GLU A 1 102 ? 12.516 29.364 28.140 1.00 45.66 102 GLU A O 1
ATOM 797 N N . ALA A 1 103 ? 12.736 31.610 28.059 1.00 51.25 103 ALA A N 1
ATOM 798 C CA . ALA A 1 103 ? 12.956 31.773 26.636 1.00 51.25 103 ALA A CA 1
ATOM 799 C C . ALA A 1 103 ? 14.242 31.072 26.168 1.00 51.25 103 ALA A C 1
ATOM 801 O O . ALA A 1 103 ? 15.305 31.217 26.770 1.00 51.25 103 ALA A O 1
ATOM 802 N N . SER A 1 104 ? 14.173 30.393 25.024 1.00 56.41 104 SER A N 1
ATOM 803 C CA . SER A 1 104 ? 15.361 30.024 24.258 1.00 56.41 104 SER A CA 1
ATOM 804 C C . SER A 1 104 ? 15.058 30.205 22.777 1.00 56.41 104 SER A C 1
ATOM 806 O O . SER A 1 104 ? 14.227 29.502 22.205 1.00 56.41 104 SER A O 1
ATOM 808 N N . GLY A 1 105 ? 15.666 31.244 22.206 1.00 52.09 105 GLY A N 1
ATOM 809 C CA . GLY A 1 105 ? 15.681 31.503 20.776 1.00 52.09 105 GLY A CA 1
ATOM 810 C C . GLY A 1 105 ? 16.797 30.719 20.090 1.00 52.09 105 GLY A C 1
ATOM 811 O O . GLY A 1 105 ? 17.868 30.546 20.662 1.00 52.09 105 GLY A O 1
ATOM 812 N N . SER A 1 106 ? 16.515 30.297 18.864 1.00 56.59 106 SER A N 1
ATOM 813 C CA . SER A 1 106 ? 17.464 29.888 17.822 1.00 56.59 106 SER A CA 1
ATOM 814 C C . SER A 1 106 ? 16.691 30.113 16.523 1.00 56.59 106 SER A C 1
ATOM 816 O O . SER A 1 106 ? 15.620 29.537 16.350 1.00 56.59 106 SER A O 1
ATOM 818 N N . GLU A 1 107 ? 16.924 31.227 15.843 1.00 57.34 107 GLU A N 1
ATOM 819 C CA . GLU A 1 107 ? 18.003 31.509 14.885 1.00 57.34 107 GLU A CA 1
ATOM 820 C C . GLU A 1 107 ? 17.548 31.194 13.457 1.00 57.34 107 GLU A C 1
ATOM 822 O O . GLU A 1 107 ? 16.781 30.272 13.199 1.00 57.34 107 GLU A O 1
ATOM 827 N N .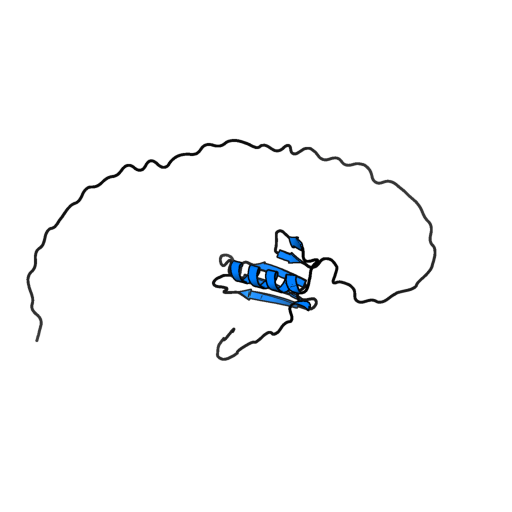 GLU A 1 108 ? 17.884 32.138 12.595 1.00 50.53 108 GLU A N 1
ATOM 828 C CA . GLU A 1 108 ? 17.304 32.423 11.296 1.00 50.53 108 GLU A CA 1
ATOM 829 C C . GLU A 1 108 ? 18.073 31.627 10.242 1.00 50.53 108 GLU A C 1
ATOM 831 O O . GLU A 1 108 ? 19.260 31.871 10.059 1.00 50.53 108 GLU A O 1
ATOM 836 N N . ASP A 1 109 ? 17.407 30.721 9.529 1.00 54.50 109 ASP A N 1
ATOM 837 C CA . ASP A 1 109 ? 17.940 30.163 8.285 1.00 54.50 109 ASP A CA 1
ATOM 838 C C . ASP A 1 109 ? 17.161 30.798 7.131 1.00 54.50 109 ASP A C 1
ATOM 840 O O . ASP A 1 109 ? 16.063 30.374 6.771 1.00 54.50 109 ASP A O 1
ATOM 844 N N . THR A 1 110 ? 17.700 31.905 6.624 1.00 60.38 110 THR A N 1
ATOM 845 C CA . THR A 1 110 ? 17.282 32.531 5.367 1.00 60.38 110 THR A CA 1
ATOM 846 C C . THR A 1 110 ? 17.598 31.618 4.189 1.00 60.38 110 THR A C 1
ATOM 848 O O . THR A 1 110 ? 18.720 31.131 4.062 1.00 60.38 110 THR A O 1
ATOM 851 N N . ASP A 1 111 ? 16.594 31.442 3.335 1.00 55.28 111 ASP A N 1
ATOM 852 C CA . ASP A 1 111 ? 16.650 30.767 2.044 1.00 55.28 111 ASP A CA 1
ATOM 853 C C . ASP A 1 111 ? 17.750 31.362 1.142 1.00 55.28 111 ASP A C 1
ATOM 855 O O . ASP A 1 111 ? 17.692 32.542 0.791 1.00 55.28 111 ASP A O 1
ATOM 859 N N . ASP A 1 112 ? 18.727 30.542 0.747 1.00 60.78 112 ASP A N 1
ATOM 860 C CA . ASP A 1 112 ? 19.587 30.805 -0.412 1.00 60.78 112 ASP A CA 1
ATOM 861 C C . ASP A 1 112 ? 18.975 30.066 -1.611 1.00 60.78 112 ASP A C 1
ATOM 863 O O . ASP A 1 112 ? 19.105 28.847 -1.755 1.00 60.78 112 ASP A O 1
ATOM 867 N N . ASP A 1 113 ? 18.254 30.827 -2.430 1.00 61.62 113 ASP A N 1
ATOM 868 C CA . ASP A 1 113 ? 17.783 30.440 -3.756 1.00 61.62 113 ASP A CA 1
ATOM 869 C C . ASP A 1 113 ? 18.621 31.153 -4.829 1.00 61.62 113 ASP A C 1
ATOM 871 O O . ASP A 1 113 ? 19.058 32.291 -4.653 1.00 61.62 113 ASP A O 1
ATOM 875 N N . GLU A 1 114 ? 18.736 30.462 -5.960 1.00 57.44 114 GLU A N 1
ATOM 876 C CA . GLU A 1 114 ? 19.212 30.898 -7.277 1.00 57.44 114 GLU A CA 1
ATOM 877 C C . GLU A 1 114 ? 20.704 30.746 -7.635 1.00 57.44 114 GLU A C 1
ATOM 879 O O . GLU A 1 114 ? 21.611 31.411 -7.133 1.00 57.44 114 GLU A O 1
ATOM 884 N N . GLY A 1 115 ? 20.919 29.898 -8.646 1.00 53.22 115 GLY A N 1
ATOM 885 C CA . GLY A 1 115 ? 22.172 29.719 -9.369 1.00 53.22 115 GLY A CA 1
ATOM 886 C C . GLY A 1 115 ? 22.045 28.658 -10.461 1.00 53.22 115 GLY A C 1
ATOM 887 O O . GLY A 1 115 ? 22.629 27.590 -10.346 1.00 53.22 115 GLY A O 1
ATOM 888 N N . ASP A 1 116 ? 21.213 28.952 -11.458 1.00 57.78 116 ASP A N 1
ATOM 889 C CA . ASP A 1 116 ? 21.065 28.274 -12.751 1.00 57.78 116 ASP A CA 1
ATOM 890 C C . ASP A 1 116 ? 22.365 28.340 -13.580 1.00 57.78 116 ASP A C 1
ATOM 892 O O . ASP A 1 116 ? 22.818 29.438 -13.909 1.00 57.78 116 ASP A O 1
ATOM 896 N N . ASP A 1 117 ? 22.946 27.192 -13.945 1.00 59.78 117 ASP A N 1
ATOM 897 C CA . ASP A 1 117 ? 23.790 27.054 -15.137 1.00 59.78 117 ASP A CA 1
ATOM 898 C C . ASP A 1 117 ? 23.693 25.654 -15.782 1.00 59.78 117 ASP A C 1
ATOM 900 O O . ASP A 1 117 ? 24.368 24.681 -15.451 1.00 59.78 117 ASP A O 1
ATOM 904 N N . GLU A 1 118 ? 22.799 25.592 -16.765 1.00 59.22 118 GLU A N 1
ATOM 905 C CA . GLU A 1 118 ? 22.716 24.614 -17.849 1.00 59.22 118 GLU A CA 1
ATOM 906 C C . GLU A 1 118 ? 24.065 24.436 -18.586 1.00 59.22 118 GLU A C 1
ATOM 908 O O . GLU A 1 118 ? 24.453 25.285 -19.394 1.00 59.22 118 GLU A O 1
ATOM 913 N N . GLU A 1 119 ? 24.747 23.298 -18.409 1.00 61.09 119 GLU A N 1
ATOM 914 C CA . GLU A 1 119 ? 25.799 22.862 -19.341 1.00 61.09 119 GLU A CA 1
ATOM 915 C C . GLU A 1 119 ? 25.256 21.821 -20.333 1.00 61.09 119 GLU A C 1
ATOM 917 O O . GLU A 1 119 ? 25.149 20.619 -20.079 1.00 61.09 119 GLU A O 1
ATOM 922 N N . PHE A 1 120 ? 24.890 22.370 -21.489 1.00 62.09 120 PHE A N 1
ATOM 923 C CA . PHE A 1 120 ? 24.582 21.735 -22.764 1.00 62.09 120 PHE A CA 1
ATOM 924 C C . PHE A 1 120 ? 25.643 20.689 -23.157 1.00 62.09 120 PHE A C 1
ATOM 926 O O . PHE A 1 120 ? 26.810 21.020 -23.364 1.00 62.09 120 PHE A O 1
ATOM 933 N N . TYR A 1 121 ? 25.232 19.424 -23.293 1.00 62.84 121 TYR A N 1
ATOM 934 C CA . TYR A 1 121 ? 26.066 18.382 -23.894 1.00 62.84 121 TYR A CA 1
ATOM 935 C C . TYR A 1 121 ? 26.144 18.612 -25.405 1.00 62.84 121 TYR A C 1
ATOM 937 O O . TYR A 1 121 ? 25.148 18.460 -26.109 1.00 62.84 121 TYR A O 1
ATOM 945 N N . ASP A 1 122 ? 27.333 18.978 -25.874 1.00 59.75 122 ASP A N 1
ATOM 946 C CA . ASP A 1 122 ? 27.659 19.147 -27.286 1.00 59.75 122 ASP A CA 1
ATOM 947 C C . ASP A 1 122 ? 27.681 17.778 -27.996 1.00 59.75 122 ASP A C 1
ATOM 949 O O . ASP A 1 122 ? 28.484 16.897 -27.669 1.00 59.75 122 ASP A O 1
ATOM 953 N N . GLU A 1 123 ? 26.746 17.580 -28.928 1.00 58.34 123 GLU A N 1
ATOM 954 C CA . GLU A 1 123 ? 26.769 16.499 -29.915 1.00 58.34 123 GLU A CA 1
ATOM 955 C C . GLU A 1 123 ? 27.743 16.883 -31.036 1.00 58.34 123 GLU A C 1
ATOM 957 O O . GLU A 1 123 ? 27.397 17.674 -31.905 1.00 58.34 123 GLU A O 1
ATOM 962 N N . GLU A 1 124 ? 28.919 16.259 -31.082 1.00 56.03 124 GLU A N 1
ATOM 963 C CA . GLU A 1 124 ? 29.749 16.236 -32.293 1.00 56.03 124 GLU A CA 1
ATOM 964 C C . GLU A 1 124 ? 29.998 14.773 -32.702 1.00 56.03 124 GLU A C 1
ATOM 966 O O . GLU A 1 124 ? 30.845 14.045 -32.178 1.00 56.03 124 GLU A O 1
ATOM 971 N N . GLU A 1 125 ? 29.111 14.351 -33.600 1.00 53.09 125 GLU A N 1
ATOM 972 C CA . GLU A 1 125 ? 29.269 13.428 -34.721 1.00 53.09 125 GLU A CA 1
ATOM 973 C C . GLU A 1 125 ? 30.712 12.969 -35.028 1.00 53.09 125 GLU A C 1
ATOM 975 O O . GLU A 1 125 ? 31.584 13.748 -35.405 1.00 53.09 125 GLU A O 1
ATOM 980 N N . HIS A 1 126 ? 30.940 11.654 -34.986 1.00 51.62 126 HIS A N 1
ATOM 981 C CA . HIS A 1 126 ? 31.960 11.033 -35.829 1.00 51.62 126 HIS A CA 1
ATOM 982 C C . HIS A 1 126 ? 31.382 9.777 -36.479 1.00 51.62 126 HIS A C 1
ATOM 984 O O . HIS A 1 126 ? 31.559 8.648 -36.012 1.00 51.62 126 HIS A O 1
ATOM 990 N N . ASP A 1 127 ? 30.668 10.014 -37.577 1.00 49.22 127 ASP A N 1
ATOM 991 C CA . ASP A 1 127 ? 30.617 9.089 -38.701 1.00 49.22 127 ASP A CA 1
ATOM 992 C C . ASP A 1 127 ? 32.054 8.736 -39.106 1.00 49.22 127 ASP A C 1
ATOM 994 O O . ASP A 1 127 ? 32.792 9.618 -39.516 1.00 49.22 127 ASP A O 1
ATOM 998 N N . GLU A 1 128 ? 32.446 7.461 -39.045 1.00 51.72 128 GLU A N 1
ATOM 999 C CA . GLU A 1 128 ? 33.201 6.846 -40.143 1.00 51.72 128 GLU A CA 1
ATOM 1000 C C . GLU A 1 128 ? 32.974 5.327 -40.171 1.00 51.72 128 GLU A C 1
ATOM 1002 O O . GLU A 1 128 ? 33.352 4.552 -39.291 1.00 51.72 128 GLU A O 1
ATOM 1007 N N . VAL A 1 129 ? 32.329 4.934 -41.262 1.00 53.19 129 VAL A N 1
ATOM 1008 C CA . VAL A 1 129 ? 32.198 3.598 -41.824 1.00 53.19 129 VAL A CA 1
ATOM 1009 C C . VAL A 1 129 ? 33.564 2.969 -42.118 1.00 53.19 129 VAL A C 1
ATOM 1011 O O . VAL A 1 129 ? 34.376 3.559 -42.822 1.00 53.19 129 VAL A O 1
ATOM 1014 N N . LEU A 1 130 ? 33.787 1.716 -41.710 1.00 49.09 130 LEU A N 1
ATOM 1015 C CA . LEU A 1 130 ? 34.699 0.829 -42.441 1.00 49.09 130 LEU A CA 1
ATOM 1016 C C . LEU A 1 130 ? 34.036 -0.520 -42.710 1.00 49.09 130 LEU A C 1
ATOM 1018 O O . LEU A 1 130 ? 33.825 -1.366 -41.843 1.00 49.09 130 LEU A O 1
ATOM 1022 N N . GLU A 1 131 ? 33.697 -0.646 -43.984 1.00 44.00 131 GLU A N 1
ATOM 1023 C CA . GLU A 1 131 ? 33.075 -1.750 -44.679 1.00 44.00 131 GLU A CA 1
ATOM 1024 C C . GLU A 1 131 ? 34.109 -2.850 -45.002 1.00 44.00 131 GLU A C 1
ATOM 1026 O O . GLU A 1 131 ? 35.177 -2.586 -45.544 1.00 44.00 131 GLU A O 1
ATOM 1031 N N . THR A 1 132 ? 33.730 -4.100 -44.719 1.00 46.62 132 THR A N 1
ATOM 1032 C CA . THR A 1 132 ? 34.115 -5.363 -45.388 1.00 46.62 132 THR A CA 1
ATOM 1033 C C . THR A 1 132 ? 35.589 -5.781 -45.528 1.00 46.62 132 THR A C 1
ATOM 1035 O O . THR A 1 132 ? 36.374 -5.182 -46.253 1.00 46.62 132 THR A O 1
ATOM 1038 N N . GLN A 1 133 ? 35.876 -7.008 -45.074 1.00 47.66 133 GLN A N 1
ATOM 1039 C CA . GLN A 1 133 ? 36.495 -8.012 -45.947 1.00 47.66 133 GLN A CA 1
ATOM 1040 C C . GLN A 1 133 ? 35.883 -9.397 -45.694 1.00 47.66 133 GLN A C 1
ATOM 1042 O O . GLN A 1 133 ? 36.032 -9.989 -44.628 1.00 47.66 133 GLN A O 1
ATOM 1047 N N . SER A 1 134 ? 35.188 -9.897 -46.716 1.00 51.75 134 SER A N 1
ATOM 1048 C CA . SER A 1 134 ? 34.884 -11.311 -46.926 1.00 51.75 134 SER A CA 1
ATOM 1049 C C . SER A 1 134 ? 36.169 -12.134 -47.020 1.00 51.75 134 SER A C 1
ATOM 1051 O O . SER A 1 134 ? 37.122 -11.697 -47.656 1.00 51.75 134 SER A O 1
ATOM 1053 N N . THR A 1 135 ? 36.154 -13.373 -46.533 1.00 50.94 135 THR A N 1
ATOM 1054 C CA . THR A 1 135 ? 36.525 -14.538 -47.356 1.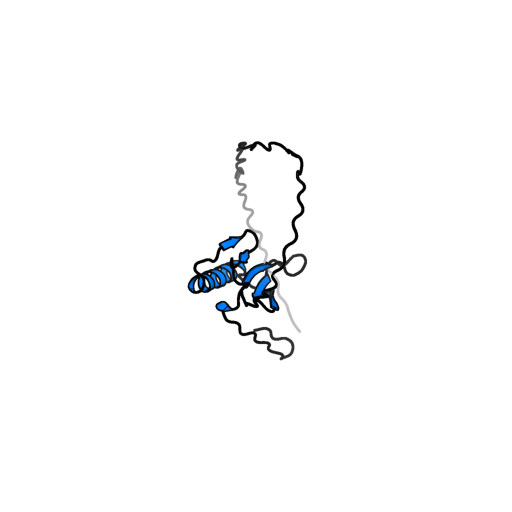00 50.94 135 THR A CA 1
ATOM 1055 C C . THR A 1 135 ? 35.922 -15.808 -46.762 1.00 50.94 135 THR A C 1
ATOM 1057 O O . THR A 1 135 ? 36.114 -16.151 -45.600 1.00 50.94 135 THR A O 1
ATOM 1060 N N . ASP A 1 136 ? 35.124 -16.440 -47.612 1.00 48.94 136 ASP A N 1
ATOM 1061 C CA . ASP A 1 136 ? 34.542 -17.770 -47.523 1.00 48.94 136 ASP A CA 1
ATOM 1062 C C . ASP A 1 136 ? 35.613 -18.863 -47.747 1.00 48.94 136 ASP A C 1
ATOM 1064 O O . ASP A 1 136 ? 36.710 -18.568 -48.227 1.00 48.94 136 ASP A O 1
ATOM 1068 N N . MET A 1 137 ? 35.208 -20.121 -47.523 1.00 50.50 137 MET A N 1
ATOM 1069 C CA . MET A 1 137 ? 35.867 -21.401 -47.856 1.00 50.50 137 MET A CA 1
ATOM 1070 C C . MET A 1 137 ? 36.821 -21.934 -46.764 1.00 50.50 137 MET A C 1
ATOM 1072 O O . MET A 1 137 ? 37.835 -21.335 -46.439 1.00 50.50 137 MET A O 1
ATOM 1076 N N . THR A 1 138 ? 36.626 -23.119 -46.175 1.00 49.78 138 THR A N 1
ATOM 1077 C CA . THR A 1 138 ? 36.328 -24.397 -46.840 1.00 49.78 138 THR A CA 1
ATOM 1078 C C . THR A 1 138 ? 35.765 -25.414 -45.832 1.00 49.78 138 THR A C 1
ATOM 1080 O O . THR A 1 138 ? 36.216 -25.488 -44.692 1.00 49.78 138 THR A O 1
ATOM 1083 N N . ALA A 1 139 ? 34.791 -26.203 -46.285 1.00 52.41 139 ALA A N 1
ATOM 1084 C CA . ALA A 1 139 ? 34.208 -27.358 -45.609 1.00 52.41 139 ALA A CA 1
ATOM 1085 C C . ALA A 1 139 ? 35.209 -28.512 -45.385 1.00 52.41 139 ALA A C 1
ATOM 1087 O O . ALA A 1 139 ? 36.172 -28.638 -46.139 1.00 52.41 139 ALA A O 1
ATOM 1088 N N . VAL A 1 140 ? 34.922 -29.381 -44.403 1.00 51.56 140 VAL A N 1
ATOM 1089 C CA . VAL A 1 140 ? 34.736 -30.849 -44.539 1.00 51.56 140 VAL A CA 1
ATOM 1090 C C . VAL A 1 140 ? 34.656 -31.485 -43.134 1.00 51.56 140 VAL A C 1
ATOM 1092 O O . VAL A 1 140 ? 35.634 -31.534 -42.397 1.00 51.56 140 VAL A O 1
ATOM 1095 N N . GLU A 1 141 ? 33.472 -31.993 -42.799 1.00 49.16 141 GLU A N 1
ATOM 1096 C CA . GLU A 1 141 ? 33.213 -33.176 -41.953 1.00 49.16 141 GLU A CA 1
ATOM 1097 C C . GLU A 1 141 ? 32.590 -34.242 -42.890 1.00 49.16 141 GLU A C 1
ATOM 1099 O O . GLU A 1 141 ? 32.130 -33.855 -43.974 1.00 49.16 141 GLU A O 1
ATOM 1104 N N . PRO A 1 142 ? 32.392 -35.520 -42.508 1.00 59.06 142 PRO A N 1
ATOM 1105 C CA . PRO A 1 142 ? 33.044 -36.359 -41.490 1.00 59.06 142 PRO A CA 1
ATOM 1106 C C . PRO A 1 142 ? 33.412 -37.772 -42.034 1.00 59.06 142 PRO A C 1
ATOM 1108 O O . PRO A 1 142 ? 33.066 -38.119 -43.162 1.00 59.06 142 PRO A O 1
ATOM 1111 N N . ASP A 1 143 ? 34.055 -38.598 -41.202 1.00 48.69 143 ASP A N 1
ATOM 1112 C CA . ASP A 1 143 ? 33.753 -40.037 -41.026 1.00 48.69 143 ASP A CA 1
ATOM 1113 C C . ASP A 1 143 ? 34.185 -40.473 -39.611 1.00 48.69 143 ASP A C 1
ATOM 1115 O O . ASP A 1 143 ? 35.313 -40.104 -39.199 1.00 48.69 143 ASP A O 1
#

Radius of gyration: 31.53 Å; chains: 1; bounding box: 51×73×92 Å

Sequence (143 aa):
SSNILGWTTTLVMSFDEIVSVEKRSTALVFKNGLMISTLHAKHIFASFTSRDATYDLIVNIWKLGHPTLRSTLNGVQLEGTGGDKTEKVEEQQGVMEEEPQEASGSEEDTDDDEGDDEEFYDEEEHDEVLETQSTDMTAVEPD

Secondary structure (DSSP, 8-state):
-EEETTEEE-----GGGEEEEEEEEETTTEEEEEEEEESS-EEEE---TTHHHHHHHHHHHHHHH-TT-EEETTEEE-SS---------------------------------------------------------------

InterPro domains:
  IPR004182 GRAM domain [PF02893] (2-66)
  IPR011993 PH-like domain superfamily [G3DSA:2.30.29.30] (1-64)
  IPR051482 Cholesterol transport domain-containing protein [PTHR23319] (1-133)